Protein AF-A0A0P4UTH6-F1 (afdb_monomer)

Nearest PDB structures (foldseek):
  2i18-assembly1_A  TM=4.491E-01  e=3.478E+00  Entamoeba histolytica
  5z2h-assembly1_B  TM=5.143E-01  e=6.233E+00  Dictyostelium discoideum
  3bf7-assembly2_B  TM=4.229E-01  e=5.475E+00  Escherichia coli
  3bf8-assembly2_B  TM=4.500E-01  e=9.810E+00  Escherichia coli

Structure (mmCI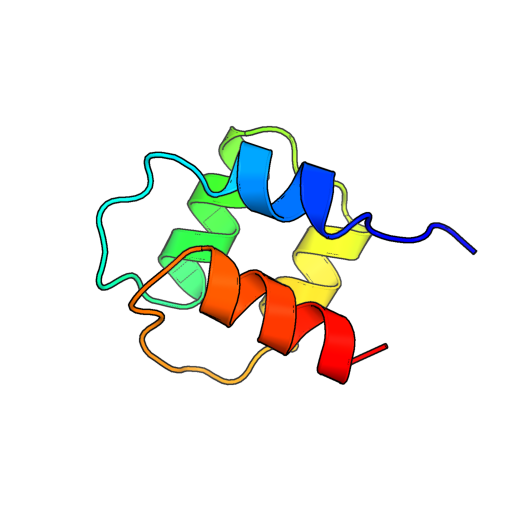F, N/CA/C/O backbone):
data_AF-A0A0P4UTH6-F1
#
_entry.id   AF-A0A0P4UTH6-F1
#
loop_
_atom_site.group_PDB
_atom_site.id
_atom_site.type_symbol
_atom_site.label_atom_id
_atom_site.label_alt_id
_atom_site.label_comp_id
_atom_site.label_asym_id
_atom_site.label_entity_id
_atom_site.label_seq_id
_atom_site.pdbx_PDB_ins_code
_atom_site.Cartn_x
_atom_site.Cartn_y
_atom_site.Cartn_z
_atom_site.occupancy
_atom_site.B_iso_or_equiv
_atom_site.auth_seq_id
_atom_site.auth_comp_id
_atom_site.auth_asym_id
_atom_site.auth_atom_id
_atom_site.pdbx_PDB_model_num
ATOM 1 N N . MET A 1 1 ? -12.740 8.752 12.482 1.00 45.28 1 MET A N 1
ATOM 2 C CA . MET A 1 1 ? -12.911 8.015 11.219 1.00 45.28 1 MET A CA 1
ATOM 3 C C . MET A 1 1 ? -11.802 8.502 10.326 1.00 45.28 1 MET A C 1
ATOM 5 O O . MET A 1 1 ? -11.975 9.520 9.660 1.00 45.28 1 MET A O 1
ATOM 9 N N . ALA A 1 2 ? -10.617 7.914 10.475 1.00 47.50 2 ALA A N 1
ATOM 10 C CA . ALA A 1 2 ? -9.576 8.155 9.497 1.00 47.50 2 ALA A CA 1
ATOM 11 C C . ALA A 1 2 ? -10.143 7.586 8.190 1.00 47.50 2 ALA A C 1
ATOM 13 O O . ALA A 1 2 ? -10.636 6.468 8.134 1.00 47.50 2 ALA A O 1
ATOM 14 N N . LYS A 1 3 ? -10.348 8.486 7.233 1.00 59.66 3 LYS A N 1
ATOM 15 C CA . LYS A 1 3 ? -10.810 8.140 5.898 1.00 59.66 3 LYS A CA 1
ATOM 16 C C . LYS A 1 3 ? -9.531 7.994 5.122 1.00 59.66 3 LYS A C 1
ATOM 18 O O . LYS A 1 3 ? -8.938 9.016 4.767 1.00 59.66 3 LYS A O 1
ATOM 23 N N . VAL A 1 4 ? -9.078 6.764 4.921 1.00 68.69 4 VAL A N 1
ATOM 24 C CA . VAL A 1 4 ? -8.045 6.498 3.926 1.00 68.69 4 VAL A CA 1
ATOM 25 C C . VAL A 1 4 ? -8.544 7.111 2.622 1.00 68.69 4 VAL A C 1
ATOM 27 O O . VAL A 1 4 ? -9.544 6.694 2.044 1.00 68.69 4 VAL A O 1
ATOM 30 N N . ASN A 1 5 ? -7.915 8.212 2.221 1.00 74.00 5 ASN A N 1
ATOM 31 C CA . ASN A 1 5 ? -8.442 9.016 1.140 1.00 74.00 5 ASN A CA 1
ATOM 32 C C . ASN A 1 5 ? -8.025 8.346 -0.174 1.00 74.00 5 ASN A C 1
ATOM 34 O O . ASN A 1 5 ? -6.823 8.185 -0.413 1.00 74.00 5 ASN A O 1
ATOM 38 N N . PRO A 1 6 ? -8.965 7.979 -1.057 1.00 72.62 6 PRO A N 1
ATOM 39 C CA . PRO A 1 6 ? -8.645 7.281 -2.300 1.00 72.62 6 PRO A CA 1
ATOM 40 C C . PRO A 1 6 ? -7.627 8.041 -3.166 1.00 72.62 6 PRO A C 1
ATOM 42 O O . PRO A 1 6 ? -6.835 7.438 -3.891 1.00 72.62 6 PRO A O 1
ATOM 45 N N . ILE A 1 7 ? -7.611 9.374 -3.077 1.00 79.31 7 ILE A N 1
ATOM 46 C CA . ILE A 1 7 ? -6.631 10.229 -3.759 1.00 79.31 7 ILE A CA 1
ATOM 47 C C . ILE A 1 7 ? -5.212 9.989 -3.230 1.00 79.31 7 ILE A C 1
ATOM 49 O O . ILE A 1 7 ? -4.266 9.895 -4.017 1.00 79.31 7 ILE A O 1
ATOM 53 N N . ASP A 1 8 ? -5.062 9.878 -1.911 1.00 79.19 8 ASP A N 1
ATOM 54 C CA . ASP A 1 8 ? -3.771 9.632 -1.284 1.00 79.19 8 ASP A CA 1
ATOM 55 C C . ASP A 1 8 ? -3.293 8.224 -1.633 1.00 79.19 8 ASP A C 1
ATOM 57 O O . ASP A 1 8 ? -2.179 8.083 -2.130 1.00 79.19 8 ASP A O 1
ATOM 61 N N . VAL A 1 9 ? -4.142 7.2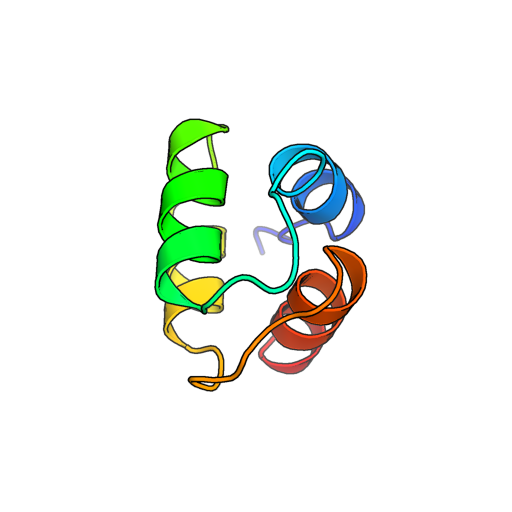00 -1.536 1.00 79.69 9 VAL A N 1
ATOM 62 C CA . VAL A 1 9 ? -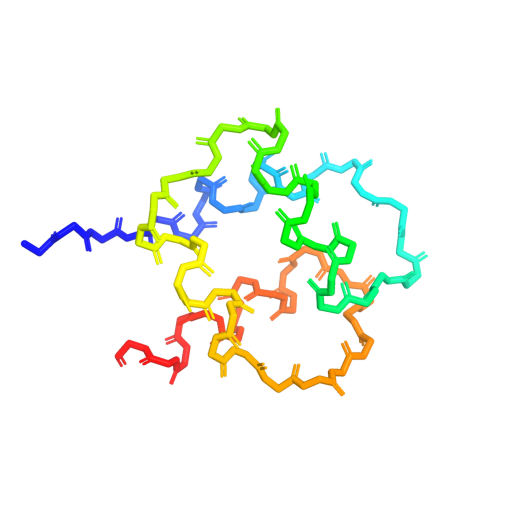3.810 5.827 -1.968 1.00 79.69 9 VAL A CA 1
ATOM 63 C C . VAL A 1 9 ? -3.275 5.804 -3.398 1.00 79.69 9 VAL A C 1
ATOM 65 O O . VAL A 1 9 ? -2.192 5.281 -3.659 1.00 79.69 9 VAL A O 1
ATOM 68 N N . GLN A 1 10 ? -3.985 6.438 -4.331 1.00 80.88 10 GLN A N 1
ATOM 69 C CA . GLN A 1 10 ? -3.564 6.478 -5.728 1.00 80.88 10 GLN A CA 1
ATOM 70 C C . GLN A 1 10 ? -2.204 7.165 -5.907 1.00 80.88 10 GLN A C 1
ATOM 72 O O . GLN A 1 10 ? -1.442 6.772 -6.787 1.00 80.88 10 GLN A O 1
ATOM 77 N N . LYS A 1 11 ? -1.881 8.172 -5.089 1.00 83.06 11 LYS A N 1
ATOM 78 C CA . LYS A 1 11 ? -0.582 8.855 -5.107 1.00 83.06 11 LYS A CA 1
ATOM 79 C C . LYS A 1 11 ? 0.542 7.964 -4.571 1.00 83.06 11 LYS A C 1
ATOM 81 O O . LYS A 1 11 ? 1.611 7.958 -5.172 1.00 83.06 11 LYS A O 1
ATOM 86 N N . HIS A 1 12 ? 0.289 7.211 -3.503 1.00 81.88 12 HIS A N 1
ATOM 87 C CA . HIS A 1 12 ? 1.257 6.293 -2.888 1.00 81.88 12 HIS A CA 1
ATOM 88 C C . HIS A 1 12 ? 1.503 5.038 -3.734 1.00 81.88 12 HIS A C 1
ATOM 90 O O . HIS A 1 12 ? 2.588 4.474 -3.697 1.00 81.88 12 HIS A O 1
ATOM 96 N N . LEU A 1 13 ? 0.508 4.612 -4.515 1.00 81.62 13 LEU A N 1
ATOM 97 C CA . LEU A 1 13 ? 0.588 3.454 -5.413 1.00 81.62 13 LEU A CA 1
ATOM 98 C C . LEU A 1 13 ? 0.985 3.822 -6.852 1.00 81.62 13 LEU A C 1
ATOM 100 O O . LEU A 1 13 ? 1.024 2.965 -7.744 1.00 81.62 13 LEU A O 1
ATOM 104 N N . LYS A 1 14 ? 1.244 5.108 -7.111 1.00 78.12 14 LYS A N 1
ATOM 105 C CA . LYS A 1 14 ? 1.675 5.603 -8.417 1.00 78.12 14 LYS A CA 1
ATOM 106 C C . LYS A 1 14 ? 3.154 5.282 -8.617 1.00 78.12 14 LYS A C 1
ATOM 108 O O . LYS A 1 14 ? 3.994 5.748 -7.861 1.00 78.12 14 LYS A O 1
ATOM 113 N N . GLY A 1 15 ? 3.471 4.579 -9.701 1.00 77.88 15 GLY A N 1
ATOM 114 C CA . GLY A 1 15 ? 4.851 4.191 -10.013 1.00 77.88 15 GLY A CA 1
ATOM 115 C C . GLY A 1 15 ? 5.236 2.801 -9.509 1.00 77.88 15 GLY A C 1
ATOM 116 O O . GLY A 1 15 ? 6.401 2.436 -9.612 1.00 77.88 15 GLY A O 1
ATOM 117 N N . LEU A 1 1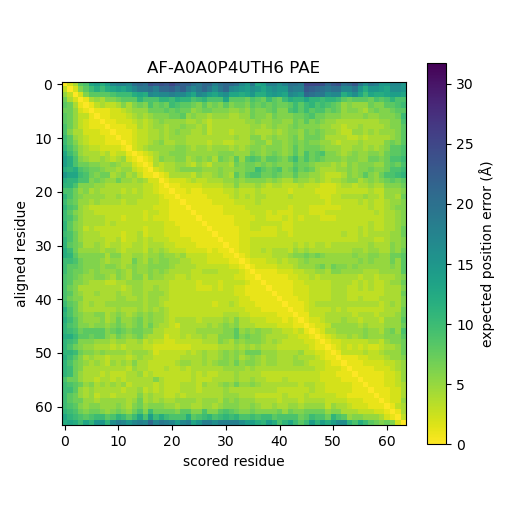6 ? 4.271 2.028 -9.000 1.00 83.31 16 LEU A N 1
ATOM 118 C CA . LEU A 1 16 ? 4.385 0.576 -8.941 1.00 83.31 16 LEU A CA 1
ATOM 119 C C . LEU A 1 16 ? 4.306 0.016 -10.371 1.00 83.31 16 LEU A C 1
ATOM 121 O O . LEU A 1 16 ? 3.463 0.454 -11.158 1.00 83.31 16 LEU A O 1
ATOM 125 N N . ASP A 1 17 ? 5.193 -0.918 -10.707 1.00 83.12 17 ASP A N 1
ATOM 126 C CA . ASP A 1 17 ? 5.128 -1.667 -11.960 1.00 83.12 17 ASP A CA 1
ATOM 127 C C . ASP A 1 17 ? 4.000 -2.696 -11.864 1.00 83.12 17 ASP A C 1
ATOM 129 O O . ASP A 1 17 ? 4.008 -3.552 -10.984 1.00 83.12 17 ASP A O 1
ATOM 133 N N . TYR A 1 18 ? 3.013 -2.578 -12.752 1.00 80.62 18 TYR A N 1
ATOM 134 C CA . TYR A 1 18 ? 1.872 -3.486 -12.818 1.00 80.62 18 TYR A CA 1
ATOM 135 C C . TYR A 1 18 ? 2.049 -4.506 -13.957 1.00 80.62 18 TYR A C 1
ATOM 137 O O . TYR A 1 18 ? 2.591 -4.137 -15.006 1.00 80.62 18 TYR A O 1
ATOM 145 N N . PRO A 1 19 ? 1.541 -5.749 -13.820 1.00 87.62 19 PRO A N 1
ATOM 146 C CA . PRO A 1 19 ? 0.739 -6.274 -12.707 1.00 87.62 19 PRO A CA 1
ATOM 147 C C . PRO A 1 19 ? 1.553 -6.474 -11.422 1.00 87.62 19 PRO A C 1
ATOM 149 O O . PRO A 1 19 ? 2.723 -6.842 -11.475 1.00 87.62 19 PRO A O 1
ATOM 152 N N . ALA A 1 20 ? 0.925 -6.202 -10.279 1.00 87.19 20 ALA A N 1
ATOM 153 C CA . ALA A 1 20 ? 1.539 -6.318 -8.963 1.00 87.19 20 ALA A CA 1
ATOM 154 C C . ALA A 1 20 ? 0.655 -7.149 -8.035 1.00 87.19 20 ALA A C 1
ATOM 156 O O . ALA A 1 20 ? -0.574 -7.031 -8.049 1.00 87.19 20 ALA A O 1
ATOM 157 N N . THR A 1 21 ? 1.286 -7.973 -7.206 1.00 89.38 21 THR A N 1
ATOM 158 C CA . THR A 1 21 ? 0.577 -8.780 -6.209 1.00 89.38 21 THR A CA 1
ATOM 159 C C . THR A 1 21 ? 0.157 -7.930 -5.013 1.00 89.38 21 THR A C 1
ATOM 161 O O . THR A 1 21 ? 0.721 -6.859 -4.765 1.00 89.38 21 THR A O 1
ATOM 164 N N . LYS A 1 22 ? -0.791 -8.430 -4.212 1.00 87.69 22 LYS A N 1
ATOM 165 C CA . LYS A 1 22 ? -1.133 -7.861 -2.897 1.00 87.69 22 LYS A CA 1
ATOM 166 C C . LYS A 1 22 ? 0.113 -7.505 -2.076 1.00 87.69 22 LYS A C 1
ATOM 168 O O . LYS A 1 22 ? 0.208 -6.405 -1.538 1.00 87.69 22 LYS A O 1
ATOM 173 N N . GLU A 1 23 ? 1.084 -8.414 -1.994 1.00 88.81 23 GLU A N 1
ATOM 174 C CA . GLU A 1 23 ? 2.314 -8.192 -1.228 1.00 88.81 23 GLU A CA 1
ATOM 175 C C . GLU A 1 23 ? 3.169 -7.053 -1.790 1.00 88.81 23 GLU A C 1
AT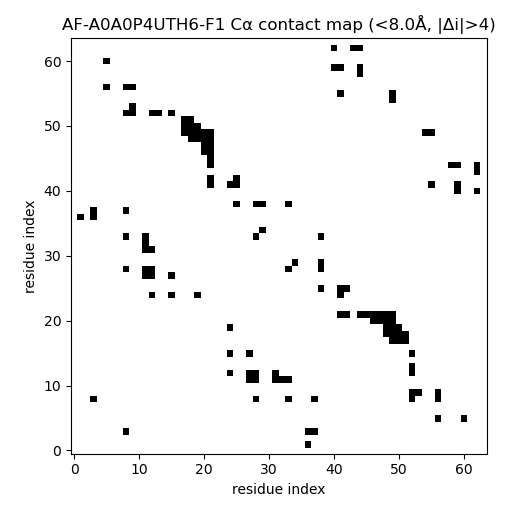OM 177 O O . GLU A 1 23 ? 3.700 -6.247 -1.020 1.00 88.81 23 GLU A O 1
ATOM 182 N N . ASP A 1 24 ? 3.298 -6.959 -3.115 1.00 89.44 24 ASP A N 1
ATOM 183 C CA . ASP A 1 24 ? 4.049 -5.880 -3.764 1.00 89.44 24 ASP A CA 1
ATOM 184 C C . ASP A 1 24 ? 3.379 -4.527 -3.536 1.00 89.44 24 ASP A C 1
ATOM 186 O O . ASP A 1 24 ? 4.054 -3.539 -3.237 1.00 89.44 24 ASP A O 1
ATOM 190 N N . VAL A 1 25 ? 2.047 -4.492 -3.606 1.00 87.19 25 VAL A N 1
ATOM 191 C CA . VAL A 1 25 ? 1.239 -3.308 -3.308 1.00 87.19 25 VAL A CA 1
ATOM 192 C C . VAL A 1 25 ? 1.428 -2.881 -1.852 1.00 87.19 25 VAL A C 1
ATOM 194 O O . VAL A 1 25 ? 1.701 -1.706 -1.614 1.00 87.19 25 VAL A O 1
ATOM 197 N N . ILE A 1 26 ? 1.360 -3.807 -0.885 1.00 87.56 26 ILE A N 1
ATOM 198 C CA . ILE A 1 26 ? 1.597 -3.520 0.543 1.00 87.56 26 ILE A CA 1
ATOM 199 C C . ILE A 1 26 ? 3.003 -2.952 0.746 1.00 87.56 26 ILE A C 1
ATOM 201 O O . ILE A 1 26 ? 3.153 -1.889 1.349 1.00 87.56 26 ILE A O 1
ATOM 205 N N . LYS A 1 27 ? 4.036 -3.616 0.212 1.00 89.12 27 LYS A N 1
ATOM 206 C CA . LYS A 1 27 ? 5.431 -3.164 0.339 1.00 89.12 27 LYS A CA 1
ATOM 207 C C . LYS A 1 27 ? 5.645 -1.796 -0.295 1.00 89.12 27 LYS A C 1
ATOM 209 O O . LYS A 1 27 ? 6.347 -0.956 0.268 1.00 89.12 27 LYS A O 1
ATOM 214 N N . HIS A 1 28 ? 5.063 -1.561 -1.468 1.00 88.50 28 HIS A N 1
ATOM 215 C CA . HIS A 1 28 ? 5.186 -0.286 -2.159 1.00 88.50 28 HIS A CA 1
ATOM 216 C C . HIS A 1 28 ? 4.449 0.825 -1.410 1.00 88.50 28 HIS A C 1
ATOM 218 O O . HIS A 1 28 ? 5.013 1.902 -1.220 1.00 88.50 28 HIS A O 1
ATOM 224 N N . ALA A 1 29 ? 3.232 0.560 -0.939 1.00 86.31 29 ALA A N 1
ATOM 225 C CA . ALA A 1 29 ? 2.457 1.488 -0.127 1.00 86.31 29 ALA A CA 1
ATOM 226 C C . ALA A 1 29 ? 3.211 1.846 1.162 1.00 86.31 29 ALA A C 1
ATOM 228 O O . ALA A 1 29 ? 3.410 3.027 1.443 1.00 86.31 29 ALA A O 1
ATOM 229 N N . GLU A 1 30 ? 3.713 0.849 1.896 1.00 87.00 30 GLU A N 1
ATOM 230 C CA . GLU A 1 30 ? 4.501 1.039 3.118 1.00 87.00 30 GLU A CA 1
ATOM 231 C C . GLU A 1 30 ? 5.743 1.898 2.856 1.00 87.00 30 GLU A C 1
ATOM 233 O O . GLU A 1 30 ? 5.985 2.877 3.562 1.00 87.00 30 GLU A O 1
ATOM 238 N N . LYS A 1 31 ? 6.487 1.603 1.783 1.00 87.44 31 LYS A N 1
ATOM 239 C CA . LYS A 1 31 ? 7.667 2.381 1.386 1.00 87.44 31 LYS A CA 1
ATOM 240 C C . LYS A 1 31 ? 7.333 3.829 1.011 1.00 87.44 31 LYS A C 1
ATOM 242 O O . LYS A 1 31 ? 8.175 4.707 1.189 1.00 87.44 31 LYS A O 1
ATOM 247 N N . ASN A 1 32 ? 6.133 4.081 0.494 1.00 86.25 32 ASN A N 1
ATOM 248 C CA . ASN A 1 32 ? 5.664 5.426 0.166 1.00 86.25 32 ASN A CA 1
ATOM 249 C C . ASN A 1 32 ? 5.091 6.181 1.379 1.00 86.25 32 ASN A C 1
ATOM 251 O O . ASN A 1 32 ? 4.793 7.364 1.242 1.00 86.25 32 ASN A O 1
ATOM 255 N N . GLY A 1 33 ? 4.976 5.547 2.552 1.00 83.12 33 GLY A N 1
ATOM 256 C CA . GLY A 1 33 ? 4.446 6.172 3.766 1.00 83.12 33 GLY A CA 1
ATOM 257 C C . GLY A 1 33 ? 2.969 5.886 4.029 1.00 83.12 33 GLY A C 1
ATOM 258 O O . GLY A 1 33 ? 2.305 6.701 4.658 1.00 83.12 33 GLY A O 1
ATOM 259 N N . ALA A 1 34 ? 2.448 4.751 3.555 1.00 84.56 34 ALA A N 1
ATOM 260 C CA . ALA A 1 34 ? 1.099 4.311 3.891 1.00 84.56 34 ALA A CA 1
ATOM 261 C C . ALA A 1 34 ? 0.901 4.163 5.406 1.00 84.56 34 ALA A C 1
ATOM 263 O O . ALA A 1 34 ? 1.674 3.479 6.088 1.00 84.56 34 ALA A O 1
ATOM 264 N N . ASP A 1 35 ? -0.181 4.759 5.905 1.00 85.00 35 ASP A N 1
ATOM 265 C CA . ASP A 1 35 ? -0.622 4.624 7.288 1.00 85.00 35 ASP A CA 1
ATOM 266 C C . ASP A 1 35 ? -0.938 3.167 7.655 1.00 85.00 35 ASP A C 1
ATOM 268 O O . ASP A 1 35 ? -1.221 2.320 6.803 1.00 85.00 35 ASP A O 1
ATOM 272 N N . GLU A 1 36 ? -0.925 2.865 8.954 1.00 84.44 36 GLU A N 1
ATOM 273 C CA . GLU A 1 36 ? -1.257 1.527 9.463 1.00 84.44 36 GLU A CA 1
ATOM 274 C C . GLU A 1 36 ? -2.664 1.072 9.068 1.00 84.44 36 GLU A C 1
ATOM 276 O O . GLU A 1 36 ? -2.855 -0.098 8.751 1.00 84.44 36 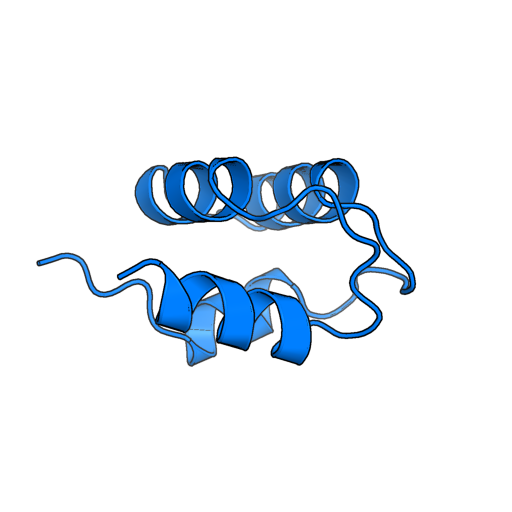GLU A O 1
ATOM 281 N N . GLU A 1 37 ? -3.617 2.001 8.996 1.00 83.56 37 GLU A N 1
ATOM 282 C CA . GLU A 1 37 ? -4.986 1.724 8.554 1.00 83.56 37 GLU A CA 1
ATOM 283 C C . GLU A 1 37 ? -5.034 1.316 7.073 1.00 83.56 37 GLU A C 1
ATOM 285 O O . GLU A 1 37 ? -5.656 0.317 6.723 1.00 83.56 37 GLU A O 1
ATOM 290 N N . LEU A 1 38 ? -4.287 2.012 6.206 1.00 81.62 38 LEU A N 1
ATOM 291 C CA . LEU A 1 38 ? -4.156 1.643 4.794 1.00 81.62 38 LEU A CA 1
ATOM 292 C C . LEU A 1 38 ? -3.477 0.275 4.639 1.00 81.62 38 LEU A C 1
ATOM 294 O O . LEU A 1 38 ? -3.915 -0.537 3.829 1.00 81.62 38 LEU A O 1
ATOM 298 N N . LYS A 1 39 ? -2.440 -0.018 5.430 1.00 84.94 39 LYS A N 1
ATOM 299 C CA . LYS A 1 39 ? -1.788 -1.338 5.421 1.00 84.94 39 LYS A CA 1
ATOM 300 C C . LYS A 1 39 ? -2.738 -2.451 5.860 1.00 84.94 39 LYS A C 1
ATOM 302 O O . LYS A 1 39 ? -2.732 -3.505 5.234 1.00 84.94 39 LYS A O 1
ATOM 307 N N . ALA A 1 40 ? -3.557 -2.216 6.885 1.00 86.00 40 ALA A N 1
ATOM 308 C CA . ALA A 1 40 ? -4.559 -3.178 7.334 1.00 86.00 40 ALA A CA 1
ATOM 309 C C . ALA A 1 40 ? -5.597 -3.457 6.236 1.00 86.00 40 ALA A C 1
ATOM 311 O O . ALA A 1 40 ? -5.857 -4.615 5.930 1.00 86.00 40 ALA A O 1
ATOM 312 N N . LEU A 1 41 ? -6.104 -2.413 5.572 1.00 84.50 41 LEU A N 1
ATOM 313 C CA . LEU A 1 41 ? -7.032 -2.560 4.444 1.00 84.50 41 LEU A CA 1
ATOM 314 C C . LEU A 1 41 ? -6.394 -3.333 3.285 1.00 84.50 41 LEU A C 1
ATOM 316 O O . LEU A 1 41 ? -7.008 -4.246 2.750 1.00 84.50 41 LEU A O 1
ATOM 320 N N . LEU A 1 42 ? -5.143 -3.014 2.932 1.00 84.56 42 LEU A N 1
ATOM 321 C CA . LEU A 1 42 ? -4.380 -3.729 1.903 1.00 84.56 42 LEU A CA 1
ATOM 322 C C . LEU A 1 42 ? -4.122 -5.201 2.259 1.00 84.56 42 LEU A C 1
ATOM 324 O O . LEU A 1 42 ? -4.036 -6.035 1.361 1.00 84.56 42 LEU A O 1
ATOM 328 N N . GLN A 1 43 ? -3.977 -5.527 3.544 1.00 85.94 43 GLN A N 1
ATOM 329 C CA . GLN A 1 43 ? -3.842 -6.906 4.018 1.00 85.94 43 GLN A CA 1
ATOM 330 C C . GLN A 1 43 ? -5.158 -7.682 3.958 1.00 85.94 43 GLN A C 1
ATOM 332 O O . GLN A 1 43 ? -5.120 -8.887 3.705 1.00 85.94 43 GLN A O 1
ATOM 337 N N . ASP A 1 44 ? -6.284 -7.001 4.172 1.00 87.50 44 ASP A N 1
ATOM 338 C CA . ASP A 1 44 ? -7.632 -7.576 4.094 1.00 87.50 44 ASP A CA 1
ATOM 339 C C . ASP A 1 44 ? -8.101 -7.780 2.643 1.00 87.50 44 ASP A C 1
ATOM 341 O O . ASP A 1 44 ? -9.052 -8.515 2.375 1.00 87.50 44 ASP A O 1
ATOM 345 N N . LEU A 1 45 ? -7.403 -7.168 1.680 1.00 84.44 45 LEU A N 1
ATOM 346 C CA . LEU A 1 45 ? -7.691 -7.353 0.269 1.00 84.44 45 LEU A CA 1
ATOM 347 C C . LEU A 1 45 ? -7.520 -8.814 -0.185 1.00 84.44 45 LEU A C 1
ATOM 349 O O . LEU A 1 45 ? -6.602 -9.515 0.264 1.00 84.44 45 LEU A O 1
ATOM 353 N N . PRO A 1 46 ? -8.347 -9.258 -1.152 1.00 83.19 46 PRO A N 1
ATOM 354 C CA . PRO A 1 46 ? -8.155 -10.537 -1.814 1.00 83.19 46 PRO A CA 1
ATOM 355 C C . PRO A 1 46 ? -6.753 -10.644 -2.423 1.00 83.19 46 PRO A C 1
ATOM 357 O O . PRO A 1 46 ? -6.170 -9.673 -2.920 1.00 83.19 46 PRO A O 1
ATOM 360 N N . ASP A 1 47 ? -6.214 -11.862 -2.359 1.00 84.31 47 ASP A N 1
ATOM 361 C CA . ASP A 1 47 ? -4.928 -12.226 -2.945 1.00 84.31 47 ASP A CA 1
ATOM 362 C C . ASP A 1 47 ? -5.082 -12.362 -4.467 1.00 84.31 47 ASP A C 1
ATOM 364 O O . ASP A 1 47 ? -5.233 -13.451 -5.017 1.00 84.31 47 ASP A O 1
ATOM 368 N N . GLU A 1 48 ? -5.156 -11.213 -5.134 1.00 86.00 48 GLU A N 1
ATOM 369 C CA . GLU A 1 48 ? -5.285 -11.092 -6.582 1.00 86.00 48 GLU A CA 1
ATOM 370 C C . GLU A 1 48 ? -4.186 -10.197 -7.166 1.00 86.00 48 GLU A C 1
ATOM 372 O O . GLU A 1 48 ? -3.528 -9.419 -6.466 1.00 86.00 48 GLU A O 1
ATOM 377 N N . GLU A 1 49 ? -3.954 -10.341 -8.471 1.00 87.50 49 GLU A N 1
ATOM 378 C CA . GLU A 1 49 ? -3.052 -9.465 -9.207 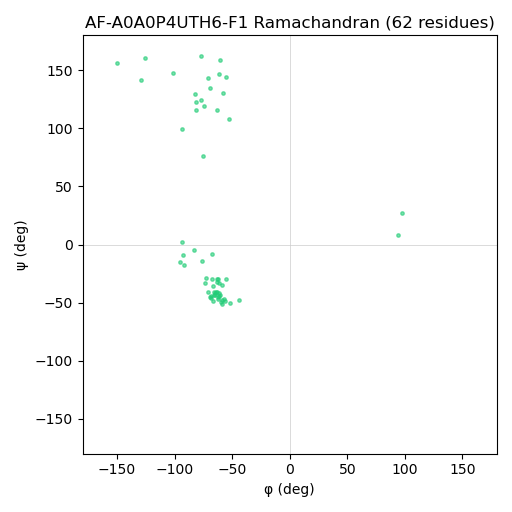1.00 87.50 49 GLU A CA 1
ATOM 379 C C . GLU A 1 49 ? -3.775 -8.174 -9.567 1.00 87.50 49 GLU A C 1
ATOM 381 O O . GLU A 1 49 ? -4.708 -8.145 -10.374 1.00 87.50 49 GLU A O 1
ATOM 386 N N . TYR A 1 50 ? -3.293 -7.076 -9.006 1.00 87.81 50 TYR A N 1
ATOM 387 C CA . TYR A 1 50 ? -3.777 -5.756 -9.349 1.00 87.81 50 TYR A CA 1
ATOM 388 C C . TYR A 1 50 ? -3.066 -5.308 -10.616 1.00 87.81 50 TYR A C 1
ATOM 390 O O . TYR A 1 50 ? -1.841 -5.358 -10.705 1.00 87.81 50 TYR A O 1
ATOM 398 N N . ALA A 1 51 ? -3.825 -4.858 -11.612 1.00 86.19 51 ALA A N 1
ATOM 399 C CA . ALA A 1 51 ? -3.264 -4.361 -12.865 1.00 86.19 51 ALA A CA 1
ATOM 400 C C . ALA A 1 51 ? -3.033 -2.845 -12.839 1.00 86.19 51 ALA A C 1
ATOM 402 O O . ALA A 1 51 ? -2.338 -2.311 -13.708 1.00 86.19 51 ALA A O 1
ATOM 403 N N . LYS A 1 52 ? -3.668 -2.125 -11.903 1.00 85.94 52 LYS A N 1
ATOM 404 C CA . LYS A 1 52 ? -3.613 -0.662 -11.810 1.00 85.94 52 LYS A CA 1
ATOM 405 C C . LYS A 1 52 ? -3.757 -0.176 -10.364 1.00 85.94 52 LYS A C 1
ATOM 407 O O . LYS A 1 52 ? -4.450 -0.812 -9.571 1.00 85.94 52 LYS A O 1
ATOM 412 N N . PRO A 1 53 ? -3.263 1.037 -10.047 1.00 83.00 53 PRO A N 1
ATOM 413 C CA . PRO A 1 53 ? -3.455 1.642 -8.726 1.00 83.00 53 PRO A CA 1
ATOM 414 C C . PRO A 1 53 ? -4.931 1.883 -8.402 1.00 83.00 53 PRO A C 1
ATOM 416 O O . PRO A 1 53 ? -5.337 1.879 -7.244 1.00 83.00 53 PRO A O 1
ATOM 419 N N . THR A 1 54 ? -5.748 2.113 -9.434 1.00 84.62 54 THR A N 1
ATOM 420 C CA . THR A 1 54 ? -7.196 2.291 -9.299 1.00 84.62 54 THR A CA 1
ATOM 421 C C . THR A 1 54 ? -7.912 1.020 -8.871 1.00 84.62 54 THR A C 1
ATOM 423 O O . THR A 1 54 ? -8.931 1.142 -8.200 1.00 84.62 54 THR A O 1
ATOM 426 N N . ASP A 1 55 ? -7.405 -0.164 -9.228 1.00 86.38 55 ASP A N 1
ATOM 427 C CA . ASP A 1 55 ? -8.022 -1.429 -8.814 1.00 86.38 55 ASP A CA 1
ATOM 428 C C . ASP A 1 55 ? -7.837 -1.628 -7.311 1.00 86.38 55 ASP A C 1
ATOM 430 O O . ASP A 1 55 ? -8.813 -1.858 -6.606 1.00 86.38 55 ASP A O 1
ATOM 434 N N . VAL A 1 56 ? -6.623 -1.389 -6.802 1.00 84.12 56 VAL A N 1
ATOM 435 C CA . VAL A 1 56 ? -6.329 -1.415 -5.360 1.00 84.12 56 VAL A CA 1
ATOM 436 C C . VAL A 1 56 ? -7.185 -0.401 -4.604 1.00 84.12 56 VAL A C 1
ATOM 438 O O . VAL A 1 56 ? -7.804 -0.724 -3.597 1.00 84.12 56 VAL A O 1
ATOM 441 N N . ASN A 1 57 ? -7.256 0.832 -5.108 1.00 82.94 57 ASN A N 1
ATOM 442 C CA . ASN A 1 57 ? -8.044 1.897 -4.496 1.00 82.94 57 ASN A CA 1
ATOM 443 C C . ASN A 1 57 ? -9.539 1.541 -4.419 1.00 82.94 57 ASN A C 1
ATOM 445 O O . ASN A 1 57 ? -10.197 1.727 -3.397 1.00 82.94 57 ASN A O 1
ATOM 449 N N . LYS A 1 58 ? -10.071 0.972 -5.503 1.00 83.69 58 LYS A N 1
ATOM 450 C CA . LYS A 1 58 ? -11.450 0.491 -5.559 1.00 83.69 58 LYS A CA 1
ATOM 451 C C . LYS A 1 58 ? -11.675 -0.701 -4.629 1.00 83.69 58 LYS A C 1
ATOM 453 O O . LYS A 1 58 ? -12.764 -0.835 -4.081 1.00 83.69 58 LYS A O 1
ATOM 458 N N . ALA A 1 59 ? -10.683 -1.573 -4.480 1.00 84.31 59 ALA A N 1
ATOM 459 C CA . ALA A 1 59 ? -10.753 -2.710 -3.581 1.00 84.31 59 ALA A CA 1
ATOM 460 C C . ALA A 1 59 ? -10.795 -2.232 -2.122 1.00 84.31 59 ALA A C 1
ATOM 462 O O . ALA A 1 59 ? -11.726 -2.594 -1.416 1.00 84.31 59 ALA A O 1
ATOM 463 N N . ILE A 1 60 ? -9.904 -1.315 -1.722 1.00 80.50 60 ILE A N 1
ATOM 464 C CA . ILE A 1 60 ? -9.888 -0.706 -0.378 1.00 80.50 60 ILE A CA 1
ATOM 465 C C . ILE A 1 60 ? -11.229 -0.041 -0.053 1.00 80.50 60 ILE A C 1
ATOM 467 O O . ILE A 1 60 ? -11.807 -0.307 0.994 1.00 80.50 60 ILE A O 1
ATOM 471 N N . GLY A 1 61 ? -11.760 0.778 -0.966 1.00 78.44 61 GLY A N 1
ATOM 472 C CA . GLY A 1 61 ? -13.051 1.445 -0.766 1.00 78.44 61 GLY A CA 1
ATOM 473 C C . GLY A 1 61 ? -14.267 0.508 -0.752 1.00 78.44 61 GLY A C 1
ATOM 474 O O . GLY A 1 61 ? -15.368 0.974 -0.483 1.00 78.44 61 GLY A O 1
ATOM 475 N N . GLN A 1 62 ? -14.098 -0.780 -1.074 1.00 75.50 62 GLN A N 1
ATOM 476 C CA . GLN A 1 62 ? -15.137 -1.808 -0.932 1.00 75.50 62 GLN A CA 1
ATOM 477 C C . GLN A 1 62 ? -15.040 -2.588 0.387 1.00 75.50 62 GLN A C 1
ATOM 479 O O . GLN A 1 62 ? -16.000 -3.281 0.714 1.00 75.50 62 GLN A O 1
ATOM 484 N N . VAL A 1 63 ? -13.916 -2.509 1.113 1.00 70.69 63 VAL A N 1
ATOM 485 C CA . VAL A 1 63 ? -13.735 -3.183 2.416 1.00 70.69 63 VAL A CA 1
ATOM 486 C C . VAL A 1 63 ? -14.116 -2.285 3.606 1.00 70.69 63 VAL A C 1
ATOM 488 O O . VAL A 1 63 ? -14.184 -2.778 4.728 1.00 70.69 63 VAL A O 1
ATOM 491 N N . GLU A 1 64 ? -14.367 -0.987 3.369 1.00 59.06 64 GLU A N 1
ATOM 492 C CA .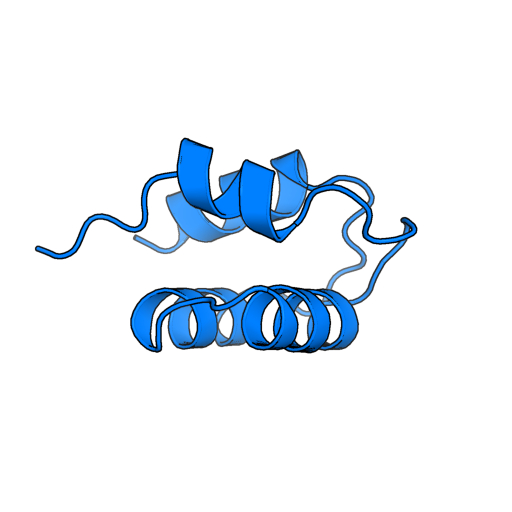 GLU A 1 64 ? -14.842 -0.007 4.372 1.00 59.06 64 GLU A CA 1
ATOM 493 C C . GLU A 1 64 ? -16.339 -0.155 4.706 1.00 59.06 64 GLU A C 1
ATOM 495 O O . GLU A 1 64 ? -17.158 -0.334 3.772 1.00 59.06 64 GLU A O 1
#

pLDDT: mean 81.57, std 8.74, range [45.28, 89.44]

Radius of gyration: 10.11 Å; Cα contacts (8 Å, |Δi|>4): 70; chains: 1; bounding box: 23×22×24 Å

Sequence (64 aa):
MAKVNPIDVQKHLKGLDYPATKEDVIKHAEKNGADEELKALLQDLPDEEYAKPTDVNKAIGQVE

Mean predicted aligned error: 5.02 Å

Secondary structure (DSSP, 8-state):
-----HHHHHHHTTTPPSSEEHHHHHHHHHHHT--HHHHHHHHHS-S-EESSHHHHHHHHHHH-

Foldseek 3Di:
DPDPDLVVLQVQQPPQDPQDWLVSSLVSSVVSPNDPLLSVLSVVFDGDGDGHSVVSSVRSVVVD

Solvent-accessible surface area (backbone atoms only — not comparable to full-atom values): 3767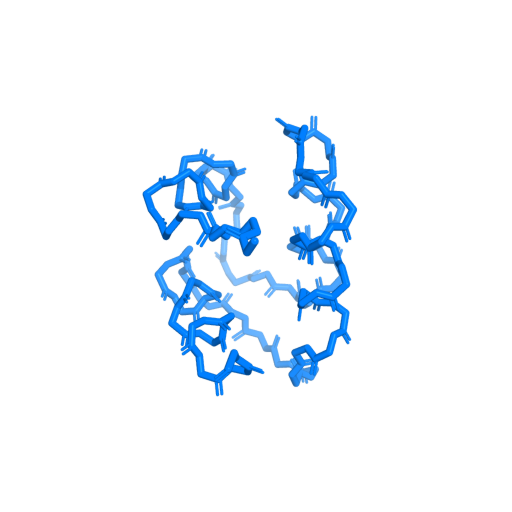 Å² total; per-residue (Å²): 128,88,69,82,46,60,69,56,51,37,58,40,40,57,86,65,75,63,71,28,42,42,67,54,51,45,54,46,24,50,74,60,65,50,50,73,68,53,48,51,43,50,66,71,44,73,92,47,75,34,69,45,46,64,53,51,39,54,50,46,69,66,75,109